Protein AF-A0A7C3UN54-F1 (afdb_monomer_lite)

Sequence (47 aa):
MVGLLIIKHLRNISNEGVVEQYSENVYYQYLCGQSEFVAKLPCEASE

Structure (mmCIF, N/CA/C/O backbone):
data_AF-A0A7C3UN54-F1
#
_en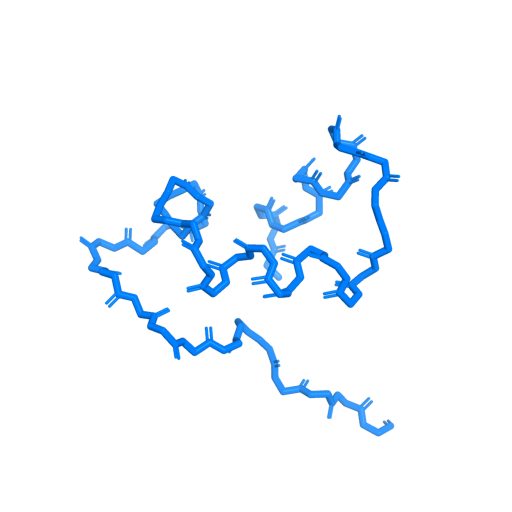try.id   AF-A0A7C3UN54-F1
#
loop_
_atom_site.group_PDB
_atom_site.id
_atom_site.type_symbol
_atom_site.label_atom_id
_atom_site.label_alt_id
_atom_site.label_comp_id
_atom_site.label_asym_id
_atom_site.label_entity_id
_atom_site.label_seq_id
_atom_site.pdbx_PDB_ins_code
_atom_site.Cartn_x
_atom_site.Cartn_y
_atom_site.Cartn_z
_atom_site.occupancy
_atom_site.B_iso_or_equiv
_atom_site.auth_seq_id
_atom_site.auth_comp_id
_atom_site.auth_asym_id
_atom_site.auth_atom_id
_atom_site.pdbx_PDB_model_num
ATOM 1 N N . MET A 1 1 ? 1.247 -8.967 -3.746 1.00 78.19 1 MET A N 1
ATOM 2 C CA . MET A 1 1 ? -0.215 -8.786 -3.932 1.00 78.19 1 MET A CA 1
ATOM 3 C C . MET A 1 1 ? -0.480 -8.259 -5.340 1.00 78.19 1 MET A C 1
ATOM 5 O O . MET A 1 1 ? 0.203 -7.327 -5.745 1.00 78.19 1 MET A O 1
ATOM 9 N N . VAL A 1 2 ? -1.434 -8.828 -6.091 1.00 86.00 2 VAL A N 1
ATOM 10 C CA . VAL A 1 2 ? -1.704 -8.426 -7.494 1.00 86.00 2 VAL A CA 1
ATOM 11 C C . VAL A 1 2 ? -2.261 -6.998 -7.595 1.00 86.00 2 VAL A C 1
ATOM 13 O O . VAL A 1 2 ? -1.863 -6.257 -8.487 1.00 86.00 2 VAL A O 1
ATOM 16 N N . GLY A 1 3 ? -3.104 -6.569 -6.647 1.00 89.44 3 GLY A N 1
ATOM 17 C CA . GLY A 1 3 ? -3.679 -5.215 -6.643 1.00 89.44 3 GLY A CA 1
ATOM 18 C C . GLY A 1 3 ? -2.628 -4.096 -6.610 1.00 89.44 3 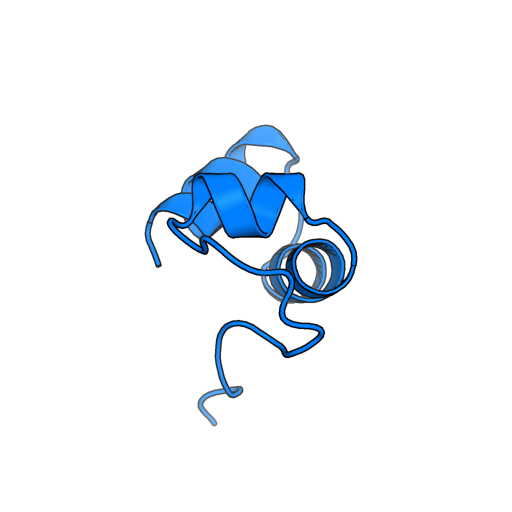GLY A C 1
ATOM 19 O O . GLY A 1 3 ? -2.739 -3.130 -7.360 1.00 89.44 3 GLY A O 1
ATOM 20 N N . LEU A 1 4 ? -1.545 -4.269 -5.845 1.00 88.75 4 LEU A N 1
ATOM 21 C CA . LEU A 1 4 ? -0.429 -3.312 -5.808 1.00 88.75 4 LEU A CA 1
ATOM 22 C C . LEU A 1 4 ? 0.285 -3.190 -7.161 1.00 88.75 4 LEU A C 1
ATOM 24 O O . LEU A 1 4 ? 0.683 -2.094 -7.539 1.00 88.75 4 LEU A O 1
ATOM 28 N N . LEU A 1 5 ? 0.419 -4.287 -7.918 1.00 89.56 5 LEU A N 1
ATOM 29 C CA . LEU A 1 5 ? 1.030 -4.264 -9.254 1.00 89.56 5 LEU A CA 1
ATOM 30 C C . LEU A 1 5 ? 0.170 -3.481 -10.252 1.00 89.56 5 LEU A C 1
ATOM 32 O O . LEU A 1 5 ? 0.702 -2.747 -11.083 1.00 89.56 5 LEU A O 1
ATOM 36 N N . ILE A 1 6 ? -1.155 -3.600 -10.135 1.00 91.75 6 ILE A N 1
ATOM 37 C CA . ILE A 1 6 ? -2.102 -2.827 -10.945 1.00 91.75 6 ILE A CA 1
ATOM 38 C C . ILE A 1 6 ? -1.971 -1.338 -10.613 1.00 91.75 6 ILE A C 1
ATOM 40 O O . ILE A 1 6 ? -1.792 -0.528 -11.518 1.00 91.75 6 ILE A O 1
ATOM 44 N N . ILE A 1 7 ? -1.987 -0.973 -9.325 1.00 90.81 7 ILE A N 1
ATOM 45 C CA . ILE A 1 7 ? -1.839 0.425 -8.882 1.00 90.81 7 ILE A CA 1
ATOM 46 C C . ILE A 1 7 ? -0.495 1.000 -9.346 1.00 90.81 7 ILE A C 1
ATOM 48 O O . ILE A 1 7 ? -0.452 2.116 -9.866 1.00 90.81 7 ILE A O 1
ATOM 52 N N . LYS A 1 8 ? 0.585 0.219 -9.228 1.00 92.12 8 LYS A N 1
ATOM 53 C CA . LYS A 1 8 ? 1.924 0.589 -9.697 1.00 92.12 8 LYS A CA 1
ATOM 54 C C . LYS A 1 8 ? 1.912 0.958 -11.177 1.00 92.12 8 LYS A C 1
ATOM 56 O O . LYS A 1 8 ? 2.434 2.006 -11.548 1.00 92.12 8 LYS A O 1
ATOM 61 N N . HIS A 1 9 ? 1.301 0.119 -12.014 1.00 91.38 9 HIS A N 1
ATOM 62 C CA . HIS A 1 9 ? 1.241 0.358 -13.453 1.00 91.38 9 HIS A CA 1
ATOM 63 C C . HIS A 1 9 ? 0.325 1.535 -13.814 1.00 91.38 9 HIS A C 1
ATOM 65 O O . HIS A 1 9 ? 0.688 2.358 -14.646 1.00 91.38 9 HIS A O 1
ATOM 71 N N . LEU A 1 10 ? -0.825 1.667 -13.144 1.00 91.94 10 LEU A N 1
ATOM 72 C CA . LEU A 1 10 ? -1.778 2.757 -13.376 1.00 91.94 10 LEU A CA 1
ATOM 73 C C . LEU A 1 10 ? -1.218 4.135 -13.012 1.00 91.94 10 LEU A C 1
ATOM 75 O O . LEU A 1 10 ? -1.540 5.123 -13.666 1.00 91.94 10 LEU A O 1
ATOM 79 N N . ARG A 1 11 ? -0.424 4.215 -11.941 1.00 89.19 11 ARG A N 1
ATOM 80 C CA . ARG A 1 11 ? 0.103 5.484 -11.415 1.00 89.19 11 ARG A CA 1
ATOM 81 C C . ARG A 1 11 ? 1.539 5.761 -11.837 1.00 89.19 11 ARG A C 1
ATOM 83 O O . ARG A 1 11 ? 2.012 6.867 -11.604 1.00 89.19 11 ARG A O 1
ATOM 90 N N . ASN A 1 12 ? 2.197 4.789 -12.469 1.00 91.69 12 ASN A N 1
ATOM 91 C CA . ASN A 1 12 ? 3.598 4.857 -12.873 1.00 91.69 12 ASN A CA 1
ATOM 92 C C . ASN A 1 12 ? 4.518 5.293 -11.715 1.00 91.69 12 ASN A C 1
ATOM 94 O O . ASN A 1 12 ? 5.341 6.195 -11.860 1.00 91.69 12 ASN A O 1
ATOM 98 N N . ILE A 1 13 ? 4.326 4.679 -10.543 1.00 90.81 13 ILE 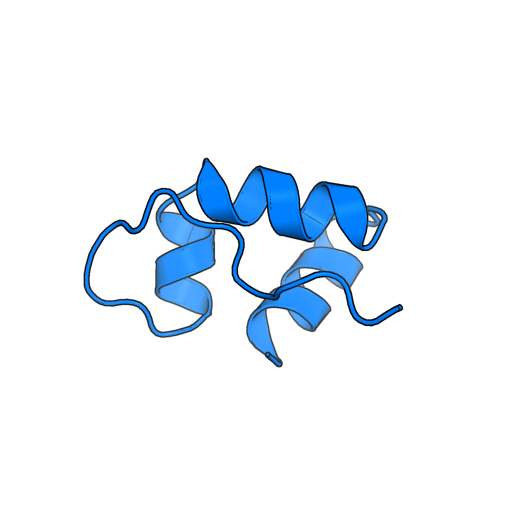A N 1
ATOM 99 C CA . ILE A 1 13 ? 5.099 4.958 -9.323 1.00 90.81 13 ILE A CA 1
ATOM 100 C C . ILE A 1 13 ? 6.036 3.798 -8.976 1.00 90.81 13 ILE A C 1
ATOM 102 O O . ILE A 1 13 ? 5.853 2.667 -9.433 1.00 90.81 13 ILE A O 1
ATOM 106 N N . SER A 1 14 ? 7.056 4.081 -8.166 1.00 89.56 14 SER A N 1
ATOM 107 C CA . SER A 1 14 ? 7.995 3.078 -7.652 1.00 89.56 14 SER A CA 1
ATOM 108 C C . SER A 1 14 ? 7.313 2.087 -6.705 1.00 89.56 14 SER A C 1
ATOM 110 O O . SER A 1 14 ? 6.185 2.306 -6.258 1.00 89.56 14 SER A O 1
ATOM 112 N N . ASN A 1 15 ? 8.001 0.985 -6.387 1.00 85.94 15 ASN A N 1
ATOM 113 C CA . ASN A 1 15 ? 7.470 -0.007 -5.450 1.00 85.94 15 ASN A CA 1
ATOM 114 C C . ASN A 1 15 ? 7.237 0.622 -4.074 1.00 85.94 15 ASN A C 1
ATOM 116 O O . A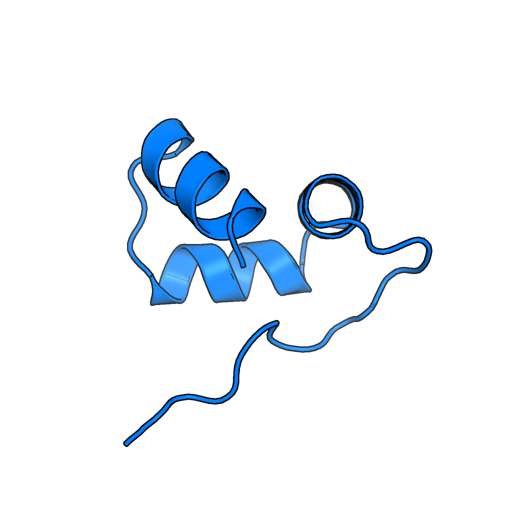SN A 1 15 ? 6.164 0.459 -3.509 1.00 85.94 15 ASN A O 1
ATOM 120 N N . GLU A 1 16 ? 8.204 1.396 -3.589 1.00 88.25 16 GLU A N 1
ATOM 121 C CA . GLU A 1 16 ? 8.169 2.083 -2.299 1.00 88.25 16 GLU A CA 1
ATOM 122 C C . GLU A 1 16 ? 6.966 3.032 -2.233 1.00 88.25 16 GLU A C 1
ATOM 124 O O . GLU A 1 16 ? 6.140 2.932 -1.329 1.00 88.25 16 GLU A O 1
ATOM 129 N N . GLY A 1 17 ? 6.781 3.851 -3.273 1.00 88.88 17 GLY A N 1
ATOM 130 C CA . GLY A 1 17 ? 5.656 4.781 -3.354 1.00 88.88 17 GLY A CA 1
ATOM 131 C C . GLY A 1 17 ? 4.291 4.086 -3.406 1.00 88.88 17 GLY A C 1
ATOM 132 O O . GLY A 1 17 ? 3.328 4.585 -2.832 1.00 88.88 17 GLY A O 1
ATOM 133 N N . VAL A 1 18 ? 4.179 2.915 -4.050 1.00 91.00 18 VAL A N 1
ATOM 134 C CA . VAL A 1 18 ? 2.920 2.144 -4.053 1.00 91.00 18 VAL A CA 1
ATOM 135 C C . VAL A 1 18 ? 2.569 1.645 -2.648 1.00 91.00 18 VAL A C 1
ATOM 137 O O . VAL A 1 18 ? 1.395 1.617 -2.282 1.00 91.00 18 VAL A O 1
ATOM 140 N N . VAL A 1 19 ? 3.580 1.244 -1.873 1.00 89.38 19 VAL A N 1
ATOM 141 C CA . VAL A 1 19 ? 3.436 0.679 -0.525 1.00 89.38 19 VAL A CA 1
ATOM 142 C C . VAL A 1 19 ? 3.104 1.788 0.484 1.00 89.38 19 VAL A C 1
ATOM 144 O O . VAL A 1 19 ? 2.236 1.577 1.332 1.00 89.38 19 VAL A O 1
ATOM 147 N N . GLU A 1 20 ? 3.705 2.975 0.353 1.00 89.00 20 GLU A N 1
ATOM 148 C CA . GLU A 1 20 ? 3.329 4.165 1.132 1.00 89.00 20 GLU A CA 1
ATOM 149 C C . GLU A 1 20 ? 1.892 4.600 0.829 1.00 89.00 20 GLU A C 1
ATOM 151 O O . GLU A 1 20 ? 1.057 4.641 1.729 1.00 89.00 20 GLU A O 1
ATOM 156 N N . GLN A 1 21 ? 1.539 4.799 -0.446 1.00 88.38 21 GLN A N 1
ATOM 157 C CA . GLN A 1 21 ? 0.178 5.228 -0.777 1.00 88.38 21 GLN A CA 1
ATOM 158 C C . GLN A 1 21 ? -0.886 4.197 -0.388 1.00 88.38 21 GLN A C 1
ATOM 160 O O . GLN A 1 21 ? -2.040 4.555 -0.159 1.00 88.38 21 GLN A O 1
ATOM 165 N N . TYR A 1 22 ? -0.536 2.913 -0.341 1.00 90.88 22 TYR A N 1
ATOM 166 C CA . TYR A 1 22 ? -1.443 1.879 0.135 1.00 90.88 22 TYR A CA 1
ATOM 167 C C . TYR A 1 22 ? -1.796 2.060 1.615 1.00 90.88 22 TYR A C 1
ATOM 169 O O . TYR A 1 22 ? -2.964 1.912 1.973 1.00 90.88 22 TYR A O 1
ATOM 177 N N . SER A 1 23 ? -0.823 2.375 2.477 1.00 89.12 23 SER A N 1
ATOM 178 C CA . SER A 1 23 ? -1.075 2.534 3.917 1.00 89.12 23 SER A CA 1
ATOM 179 C C . SER A 1 23 ? -1.915 3.781 4.220 1.00 89.12 23 SER A C 1
ATOM 181 O O . SER A 1 23 ? -2.671 3.791 5.189 1.00 89.12 23 SER A O 1
ATOM 183 N N . GLU A 1 24 ? -1.850 4.788 3.348 1.00 90.25 24 GLU A N 1
ATOM 184 C CA . GLU A 1 24 ? -2.591 6.045 3.469 1.00 90.25 24 GLU A CA 1
ATOM 185 C C . GLU A 1 24 ? -3.981 6.012 2.807 1.00 90.25 24 GLU A C 1
ATOM 187 O O . GLU A 1 24 ? -4.858 6.797 3.170 1.00 90.25 24 GLU A O 1
ATOM 192 N N . ASN A 1 25 ? -4.217 5.122 1.833 1.00 90.38 25 ASN A N 1
ATOM 193 C CA . ASN A 1 25 ? -5.417 5.159 0.994 1.00 90.38 25 ASN A 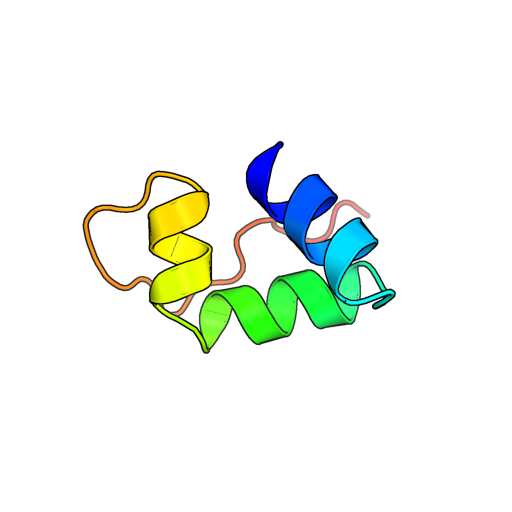CA 1
ATOM 194 C C . ASN A 1 25 ? -6.302 3.911 1.129 1.00 90.38 25 ASN A C 1
ATOM 196 O O . ASN A 1 25 ? -6.013 2.849 0.575 1.00 90.38 25 ASN A O 1
ATOM 200 N N . VAL A 1 26 ? -7.468 4.078 1.760 1.00 90.69 26 VAL A N 1
ATOM 201 C CA . VAL A 1 26 ? -8.463 3.008 1.949 1.00 90.69 26 VAL A CA 1
ATOM 202 C C . VAL A 1 26 ? -8.954 2.383 0.635 1.00 90.69 26 VAL A C 1
ATOM 204 O O . VAL A 1 26 ? -9.226 1.186 0.594 1.00 90.69 26 VAL A O 1
ATOM 207 N N . TYR A 1 27 ? -9.009 3.139 -0.468 1.00 91.19 27 TYR A N 1
ATOM 208 C CA . TYR A 1 27 ? -9.430 2.595 -1.765 1.00 91.19 27 TYR A CA 1
ATOM 209 C C . TYR A 1 27 ? -8.423 1.586 -2.314 1.00 91.19 27 TYR A C 1
ATOM 211 O O . TYR A 1 27 ? -8.808 0.601 -2.942 1.00 91.19 27 TYR A O 1
ATOM 219 N N . TYR A 1 28 ? -7.132 1.809 -2.070 1.00 91.06 28 TYR A N 1
ATOM 220 C CA . TYR A 1 28 ? -6.080 0.887 -2.496 1.00 91.06 28 TYR A CA 1
ATOM 221 C C . TYR A 1 28 ? -6.093 -0.395 -1.671 1.00 91.06 28 TYR A C 1
ATOM 223 O O . TYR A 1 28 ? -5.912 -1.483 -2.220 1.00 91.06 28 TYR A O 1
ATOM 231 N N . GLN A 1 29 ? -6.381 -0.272 -0.377 1.00 90.88 29 GLN A N 1
ATOM 232 C CA . GLN A 1 29 ? -6.569 -1.412 0.516 1.00 90.88 29 GLN A CA 1
ATOM 233 C C . GLN A 1 29 ? -7.782 -2.241 0.098 1.00 90.88 29 GLN A C 1
ATOM 235 O O . GLN A 1 29 ? -7.664 -3.455 -0.077 1.00 90.88 29 GLN A O 1
ATOM 240 N N . TYR A 1 30 ? -8.906 -1.582 -0.182 1.00 91.81 30 TYR A N 1
ATOM 241 C CA . TYR A 1 30 ? -10.118 -2.231 -0.668 1.00 91.81 30 TYR A CA 1
ATOM 242 C C . TYR A 1 30 ? -9.906 -2.946 -2.009 1.00 91.81 30 TYR A C 1
ATOM 244 O O . TYR A 1 30 ? -10.285 -4.106 -2.159 1.00 91.81 30 TYR A O 1
ATOM 252 N N . LEU A 1 31 ? -9.215 -2.310 -2.965 1.00 89.50 31 LEU A N 1
ATOM 253 C CA . LEU A 1 31 ? -8.863 -2.933 -4.249 1.00 89.50 31 LEU A CA 1
ATOM 254 C C . LEU A 1 31 ? -8.008 -4.198 -4.068 1.00 89.50 31 LEU A C 1
ATOM 256 O O . LEU A 1 31 ? -8.102 -5.139 -4.853 1.00 89.50 31 LEU A O 1
ATOM 260 N N . CYS A 1 32 ? -7.172 -4.228 -3.032 1.00 88.75 32 CYS A N 1
ATOM 261 C CA . CYS A 1 32 ? -6.357 -5.388 -2.689 1.00 88.75 32 CYS A CA 1
ATOM 262 C C . CYS A 1 32 ? -7.087 -6.426 -1.818 1.00 88.75 32 CYS A C 1
ATOM 264 O O . CYS A 1 32 ? -6.459 -7.405 -1.413 1.00 88.75 32 CYS A O 1
ATOM 266 N N . GLY A 1 33 ? -8.382 -6.235 -1.547 1.00 89.38 33 GLY A N 1
ATOM 267 C CA . GLY A 1 33 ? -9.231 -7.171 -0.811 1.00 89.38 33 GLY A CA 1
ATOM 268 C C . GLY A 1 33 ? -9.306 -6.940 0.699 1.00 89.38 33 GLY A C 1
ATOM 269 O O . GLY A 1 33 ? -9.750 -7.837 1.409 1.00 89.38 33 GLY A O 1
ATOM 270 N N . GLN A 1 34 ? -8.875 -5.782 1.212 1.00 89.94 34 GLN A N 1
ATOM 271 C CA . GLN A 1 34 ? -9.085 -5.433 2.620 1.00 89.94 34 GLN A CA 1
ATOM 272 C C . GLN A 1 34 ? -10.514 -4.936 2.849 1.00 89.94 34 GLN A C 1
ATOM 274 O O . GLN A 1 34 ? -11.003 -4.061 2.136 1.00 89.94 34 GLN A O 1
ATOM 279 N N . SER A 1 35 ? -11.174 -5.479 3.868 1.00 88.19 35 SER A N 1
ATOM 280 C CA . SER A 1 35 ? -12.497 -5.040 4.326 1.00 88.19 35 SER A CA 1
ATOM 281 C C . SER A 1 35 ? -12.432 -3.889 5.330 1.00 88.19 35 SER A C 1
ATOM 283 O O . SER A 1 35 ? -13.414 -3.174 5.509 1.00 88.19 35 SER A O 1
ATOM 285 N N . GLU A 1 36 ? -11.284 -3.709 5.980 1.00 87.94 36 GLU A N 1
ATOM 286 C CA . GLU A 1 36 ? -11.057 -2.728 7.038 1.00 87.94 36 GLU A CA 1
ATOM 287 C C . GLU A 1 36 ? -9.802 -1.913 6.729 1.00 87.94 36 GLU A C 1
ATOM 289 O O . GLU A 1 36 ? -8.886 -2.390 6.057 1.00 87.94 36 GLU A O 1
ATOM 294 N N . PHE A 1 37 ? -9.763 -0.672 7.214 1.00 88.38 37 PHE A N 1
ATOM 295 C CA . PHE A 1 37 ? -8.595 0.180 7.038 1.00 88.38 37 PHE A CA 1
ATOM 296 C C . PHE A 1 37 ? -7.462 -0.271 7.963 1.00 88.38 37 PHE A C 1
ATOM 298 O O . PHE A 1 37 ? -7.597 -0.271 9.187 1.00 88.38 37 PHE A O 1
ATOM 305 N N . VAL A 1 38 ? -6.326 -0.610 7.365 1.00 85.50 38 VAL A N 1
ATOM 306 C CA . VAL A 1 38 ? -5.107 -1.035 8.040 1.00 85.50 38 VAL A CA 1
ATOM 307 C C . VAL A 1 38 ? -4.002 -0.032 7.720 1.00 85.50 38 VAL A C 1
ATOM 309 O O . VAL A 1 38 ? -3.463 -0.008 6.616 1.00 85.50 38 VAL A O 1
ATOM 312 N N . ALA A 1 39 ? -3.608 0.769 8.710 1.00 84.12 39 ALA A N 1
ATOM 313 C CA . ALA A 1 39 ? -2.474 1.694 8.612 1.00 84.12 39 ALA A CA 1
ATOM 314 C C . ALA A 1 39 ? -1.125 0.954 8.743 1.00 84.12 39 ALA A C 1
ATOM 316 O O . ALA A 1 39 ? -0.285 1.292 9.575 1.00 84.12 39 ALA A O 1
ATOM 317 N N . LYS A 1 40 ? -0.934 -0.113 7.960 1.00 82.44 40 LYS A N 1
ATOM 318 C CA . LYS A 1 40 ? 0.296 -0.911 7.917 1.00 82.44 40 LYS A CA 1
ATOM 319 C C . LYS A 1 40 ? 0.753 -1.063 6.473 1.00 82.44 40 LYS A C 1
ATOM 321 O O . LYS A 1 40 ? -0.057 -1.154 5.553 1.00 82.44 40 LYS A O 1
ATOM 326 N N . LEU A 1 41 ? 2.067 -1.124 6.290 1.00 81.69 41 LEU A N 1
ATOM 327 C CA . LEU A 1 41 ? 2.669 -1.471 5.010 1.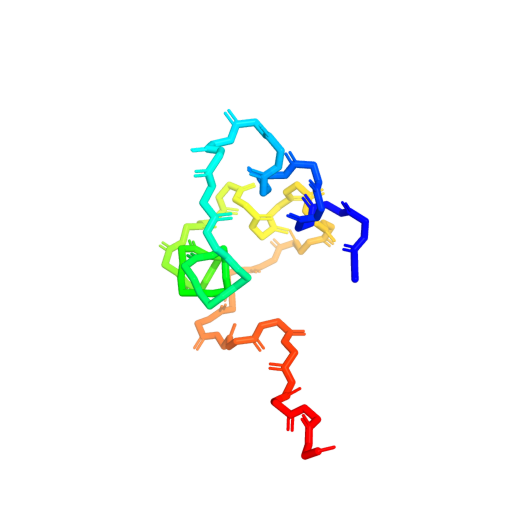00 81.69 41 LEU A CA 1
ATOM 328 C C . LEU A 1 41 ? 2.197 -2.885 4.594 1.00 81.69 41 LEU A C 1
ATOM 330 O O . LEU A 1 41 ? 2.216 -3.801 5.422 1.00 81.69 41 LEU A O 1
ATOM 334 N N . PRO A 1 42 ? 1.772 -3.086 3.335 1.00 77.88 42 PRO A N 1
ATOM 335 C CA . PRO A 1 42 ? 1.236 -4.358 2.848 1.00 77.88 42 PRO A CA 1
ATOM 336 C C . PRO A 1 42 ? 2.275 -5.482 2.772 1.00 77.88 42 PRO A C 1
ATOM 338 O O . PRO A 1 42 ? 1.905 -6.645 2.636 1.00 77.88 42 PRO A O 1
ATOM 341 N N . CYS A 1 43 ? 3.564 -5.149 2.809 1.00 69.62 43 CYS A N 1
ATOM 342 C CA . CYS A 1 43 ? 4.661 -6.101 2.726 1.00 69.62 43 CYS A CA 1
ATOM 343 C C . CYS A 1 43 ? 5.804 -5.614 3.617 1.00 69.62 43 CYS A C 1
ATOM 345 O O . CYS A 1 43 ? 6.083 -4.415 3.650 1.00 69.62 43 CYS A O 1
ATOM 347 N N . GLU A 1 44 ? 6.460 -6.530 4.326 1.00 66.56 44 GLU A N 1
ATOM 348 C CA . GLU A 1 44 ? 7.750 -6.225 4.944 1.00 66.56 44 GLU A CA 1
ATOM 349 C C . GLU A 1 44 ? 8.806 -6.160 3.837 1.00 66.56 44 GLU A C 1
ATOM 351 O O . GLU A 1 44 ? 8.708 -6.891 2.845 1.00 66.56 44 GLU A O 1
ATOM 356 N N . ALA A 1 45 ? 9.770 -5.245 3.961 1.00 60.06 45 ALA A N 1
ATOM 357 C CA . ALA A 1 45 ? 10.896 -5.201 3.040 1.00 60.06 45 ALA A CA 1
ATOM 358 C C . ALA A 1 45 ? 11.631 -6.544 3.142 1.00 60.06 45 ALA A C 1
ATOM 360 O O . ALA A 1 45 ? 12.168 -6.870 4.199 1.00 60.06 45 ALA A O 1
ATOM 361 N N . SER A 1 46 ? 11.608 -7.347 2.077 1.00 60.00 46 SER A N 1
ATOM 362 C CA . SER A 1 46 ? 12.571 -8.439 1.966 1.00 60.00 46 SER A CA 1
ATOM 363 C C . SER A 1 46 ? 13.942 -7.813 1.745 1.00 60.00 46 SER A C 1
ATOM 365 O O . SER A 1 46 ? 14.099 -7.024 0.811 1.00 60.00 46 SER A O 1
ATOM 367 N N . GLU A 1 47 ? 14.873 -8.139 2.641 1.00 41.16 47 GLU A N 1
ATOM 368 C CA . GLU A 1 47 ? 16.317 -7.925 2.478 1.00 41.16 47 GLU A CA 1
ATOM 369 C C . GLU A 1 47 ? 16.839 -8.561 1.180 1.00 41.16 47 GLU A C 1
ATOM 371 O O . GLU A 1 47 ? 16.344 -9.658 0.814 1.00 41.16 47 GLU A O 1
#

pLDDT: mean 85.52, std 10.06, range [41.16, 92.12]

Radius of gyration: 9.89 Å; chains: 1; bounding box: 29×15×22 Å

Foldseek 3Di:
DVLLVVVCVVVVDDSVVSQQVCLVDPVSCVSVPDPDRHNDRPDDDDD

Secondary structure (DSSP, 8-state):
-HHHHHHHHHHT--HHHHHHHHHH-HHHHHHTT-SS---S-SS----